Protein AF-F9CWZ6-F1 (afdb_monomer_lite)

Structure (mmCIF, N/CA/C/O backbone):
data_AF-F9CWZ6-F1
#
_entry.id   AF-F9CWZ6-F1
#
loop_
_atom_site.group_PDB
_atom_site.id
_atom_site.type_symbol
_atom_site.label_atom_id
_atom_site.label_alt_id
_atom_site.label_comp_id
_atom_site.label_asym_id
_atom_site.label_entity_id
_atom_site.label_seq_id
_atom_site.pdbx_PDB_ins_code
_atom_site.Cartn_x
_atom_site.Cartn_y
_atom_site.Cartn_z
_atom_site.occupancy
_atom_site.B_iso_or_equiv
_atom_site.auth_seq_id
_atom_site.auth_comp_id
_atom_site.auth_asym_id
_atom_site.auth_atom_id
_atom_site.pdbx_PDB_model_num
ATOM 1 N N . MET A 1 1 ? -18.651 -8.076 7.741 1.00 58.84 1 MET A N 1
ATOM 2 C CA . MET A 1 1 ? -17.267 -7.646 7.444 1.00 58.84 1 MET A CA 1
ATOM 3 C C . MET A 1 1 ? -17.289 -6.922 6.108 1.00 58.84 1 MET A C 1
ATOM 5 O O . MET A 1 1 ? -17.717 -7.532 5.139 1.00 58.84 1 MET A O 1
ATOM 9 N N . SER A 1 2 ? -16.919 -5.640 6.061 1.00 74.00 2 SER A N 1
ATOM 10 C CA . SER A 1 2 ? -16.807 -4.891 4.799 1.00 74.00 2 SER A CA 1
ATOM 11 C C . SER A 1 2 ? -15.387 -5.008 4.257 1.00 74.00 2 SER A C 1
ATOM 13 O O . SER A 1 2 ? -14.425 -4.874 5.013 1.00 74.00 2 SER A O 1
ATOM 15 N N . SER A 1 3 ? -15.264 -5.263 2.957 1.00 81.88 3 SER A N 1
ATOM 16 C CA . SER A 1 3 ? -13.989 -5.248 2.242 1.00 81.88 3 SER A CA 1
ATOM 17 C C . SER A 1 3 ? -13.988 -4.116 1.221 1.00 81.88 3 SER A C 1
ATOM 19 O O . SER A 1 3 ? -14.919 -4.013 0.419 1.00 81.88 3 SER A O 1
ATOM 21 N N . THR A 1 4 ? -12.943 -3.293 1.218 1.00 86.06 4 THR A N 1
ATOM 22 C CA . THR A 1 4 ? -12.826 -2.146 0.310 1.00 86.06 4 THR A CA 1
ATOM 23 C C . THR A 1 4 ? -11.817 -2.465 -0.782 1.00 86.06 4 THR A C 1
ATOM 25 O O . THR A 1 4 ? -10.623 -2.596 -0.514 1.00 86.06 4 THR A O 1
ATOM 28 N N . LEU A 1 5 ? -12.289 -2.581 -2.025 1.00 88.56 5 LEU A N 1
ATOM 29 C CA . LEU A 1 5 ? -11.428 -2.725 -3.198 1.00 88.56 5 LEU A CA 1
ATOM 30 C C . LEU A 1 5 ? -11.076 -1.340 -3.754 1.00 88.56 5 LEU A C 1
ATOM 32 O O . LEU A 1 5 ? -11.963 -0.556 -4.091 1.00 88.56 5 LEU A O 1
ATOM 36 N N . PHE A 1 6 ? -9.787 -1.058 -3.911 1.00 88.75 6 PHE A N 1
ATOM 37 C CA . PHE A 1 6 ? -9.291 0.191 -4.486 1.00 88.75 6 PHE A CA 1
ATOM 38 C C . PHE A 1 6 ? -8.122 -0.070 -5.433 1.00 88.75 6 PHE A C 1
ATOM 40 O O . PHE A 1 6 ? -7.480 -1.123 -5.421 1.00 88.75 6 PHE A O 1
ATOM 47 N N . LYS A 1 7 ? -7.867 0.898 -6.312 1.00 91.06 7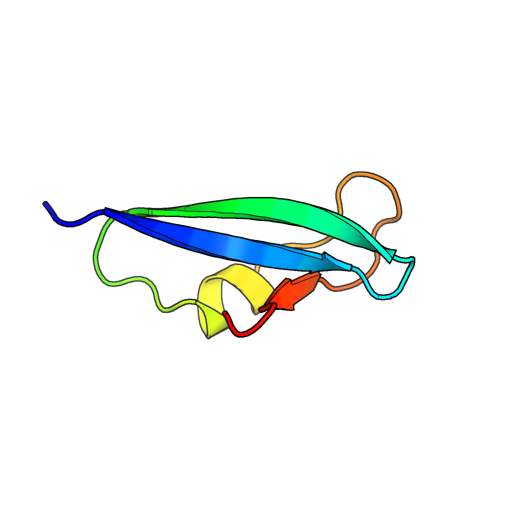 LYS A N 1
ATOM 48 C CA . LYS A 1 7 ? -6.766 0.830 -7.268 1.00 91.06 7 LYS A CA 1
ATOM 49 C C . LYS A 1 7 ? -5.537 1.503 -6.676 1.00 91.06 7 LYS A C 1
ATOM 51 O O . LYS A 1 7 ? -5.636 2.573 -6.079 1.00 91.06 7 LYS A O 1
ATOM 56 N N . ILE A 1 8 ? -4.385 0.887 -6.892 1.00 91.75 8 ILE A N 1
ATOM 57 C CA . ILE A 1 8 ? -3.076 1.415 -6.521 1.00 91.75 8 ILE A CA 1
ATOM 58 C C . ILE A 1 8 ? -2.188 1.520 -7.757 1.00 91.75 8 ILE A C 1
ATOM 60 O O . ILE A 1 8 ? -2.326 0.756 -8.714 1.00 91.75 8 ILE A O 1
ATOM 64 N N . LYS A 1 9 ? -1.265 2.475 -7.742 1.00 91.56 9 LYS A N 1
ATOM 65 C CA . LYS A 1 9 ? -0.234 2.655 -8.762 1.00 91.56 9 LYS A CA 1
ATOM 66 C C . LYS A 1 9 ? 1.095 2.906 -8.074 1.00 91.56 9 LYS A C 1
ATOM 68 O O . LYS A 1 9 ? 1.130 3.654 -7.107 1.00 91.56 9 LYS A O 1
ATOM 73 N N . CYS A 1 10 ? 2.182 2.325 -8.559 1.00 91.00 10 CYS A N 1
ATOM 74 C CA . CYS A 1 10 ? 3.510 2.747 -8.121 1.00 91.00 10 CYS A CA 1
ATOM 75 C C . CYS A 1 10 ? 4.026 3.925 -8.953 1.00 91.00 10 CYS A C 1
ATOM 77 O O . CYS A 1 10 ? 3.564 4.155 -10.074 1.00 91.00 10 CYS A O 1
ATOM 79 N N . GLU A 1 11 ? 5.028 4.638 -8.445 1.00 87.44 11 GLU A N 1
ATOM 80 C CA . GLU A 1 11 ? 5.656 5.754 -9.172 1.00 87.44 11 GLU A CA 1
ATOM 81 C 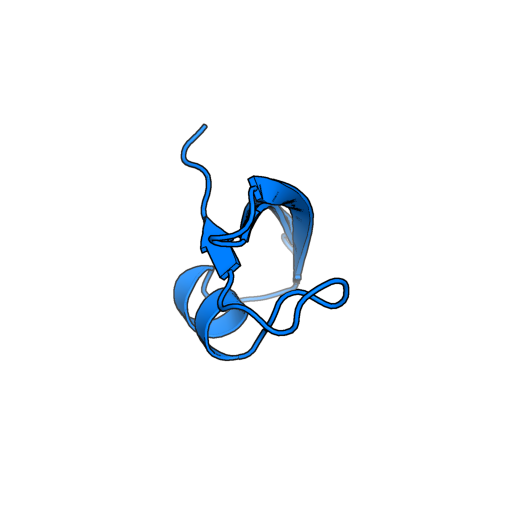C . GLU A 1 11 ? 6.156 5.364 -10.5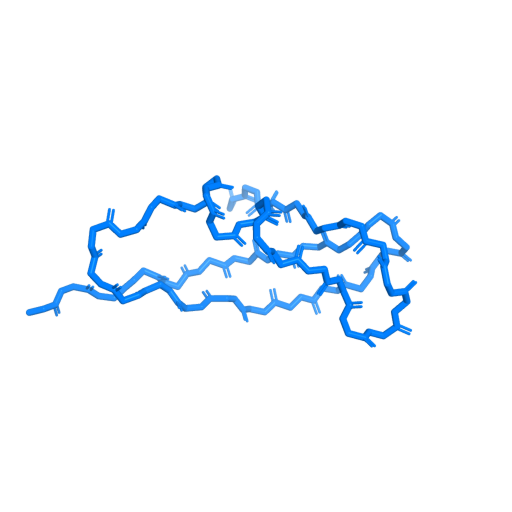71 1.00 87.44 11 GLU A C 1
ATOM 83 O O . GLU A 1 11 ? 6.044 6.134 -11.521 1.00 87.44 11 GLU A O 1
ATOM 88 N N . LYS A 1 12 ? 6.621 4.121 -10.734 1.00 85.81 12 LYS A N 1
ATOM 89 C CA . LYS A 1 12 ? 7.094 3.571 -12.015 1.00 85.81 12 LYS A CA 1
ATOM 90 C C . LYS A 1 12 ? 5.981 3.272 -13.024 1.00 85.81 12 LYS A C 1
ATOM 92 O O . LYS A 1 12 ? 6.276 2.913 -14.157 1.00 85.81 12 LYS A O 1
ATOM 97 N N . GLY A 1 13 ? 4.710 3.412 -12.649 1.00 86.06 13 GLY A N 1
ATOM 98 C CA . GLY A 1 13 ? 3.587 3.259 -13.574 1.00 86.06 13 GLY A CA 1
ATOM 99 C C . GLY A 1 13 ? 2.808 1.951 -13.460 1.00 86.06 13 GLY A C 1
ATOM 100 O O . GLY A 1 13 ? 1.735 1.852 -14.059 1.00 86.06 13 GLY A O 1
ATOM 101 N N . HIS A 1 14 ? 3.282 0.979 -12.675 1.00 88.00 14 HIS A N 1
ATOM 102 C CA . HIS A 1 14 ? 2.588 -0.296 -12.491 1.00 88.00 14 HIS A CA 1
ATOM 103 C C . HIS A 1 14 ? 1.287 -0.088 -11.717 1.00 88.00 14 HIS A C 1
ATOM 105 O O . HIS A 1 14 ? 1.294 0.485 -10.627 1.00 88.00 14 HIS A O 1
ATOM 111 N N . LYS A 1 15 ? 0.174 -0.557 -12.284 1.00 90.44 15 LYS A N 1
ATOM 112 C CA . LYS A 1 15 ? -1.158 -0.501 -11.674 1.00 90.44 15 LYS A CA 1
ATOM 113 C C . LYS A 1 15 ? -1.481 -1.848 -11.034 1.00 90.44 15 LYS A C 1
ATOM 115 O O . LYS A 1 15 ? -1.138 -2.889 -11.584 1.00 90.44 15 LYS A O 1
ATOM 120 N N . GLY A 1 16 ? -2.168 -1.815 -9.903 1.00 88.44 16 GLY A N 1
ATOM 121 C CA . GLY A 1 16 ? -2.655 -2.999 -9.212 1.00 88.44 16 GLY A CA 1
ATOM 122 C C . GLY A 1 16 ? -3.959 -2.718 -8.483 1.00 88.44 16 GLY A C 1
ATOM 123 O O . GLY A 1 16 ? -4.385 -1.570 -8.334 1.00 88.44 16 GLY A O 1
ATOM 124 N N . ASN A 1 17 ? -4.587 -3.785 -8.011 1.00 90.31 17 ASN A N 1
ATOM 125 C CA . ASN A 1 17 ? -5.774 -3.714 -7.179 1.00 90.31 17 ASN A CA 1
ATOM 126 C C . ASN A 1 17 ? -5.382 -4.144 -5.769 1.00 90.31 17 ASN A C 1
ATOM 128 O O . ASN A 1 17 ? -4.703 -5.153 -5.595 1.00 90.31 17 ASN A O 1
ATOM 132 N N . ALA A 1 18 ? -5.804 -3.371 -4.778 1.00 86.56 18 ALA A N 1
ATOM 133 C CA . ALA A 1 18 ? -5.626 -3.688 -3.376 1.00 86.56 18 ALA A CA 1
ATOM 134 C C . ALA A 1 18 ? -6.996 -3.889 -2.730 1.00 86.56 18 ALA A C 1
ATOM 136 O O . ALA A 1 18 ? -7.957 -3.179 -3.040 1.00 86.56 18 ALA A O 1
ATOM 137 N N . LEU A 1 19 ? -7.073 -4.890 -1.860 1.00 88.12 19 LEU A N 1
ATOM 138 C CA . LEU A 1 19 ? -8.274 -5.239 -1.121 1.00 88.12 19 LEU A CA 1
ATOM 139 C C . LEU A 1 19 ? -7.972 -5.070 0.362 1.00 88.12 19 LEU A C 1
ATOM 141 O O . LEU A 1 19 ? -7.114 -5.766 0.903 1.00 88.12 19 LEU A O 1
ATOM 145 N N . LEU A 1 20 ? -8.671 -4.136 0.995 1.00 87.56 20 LEU 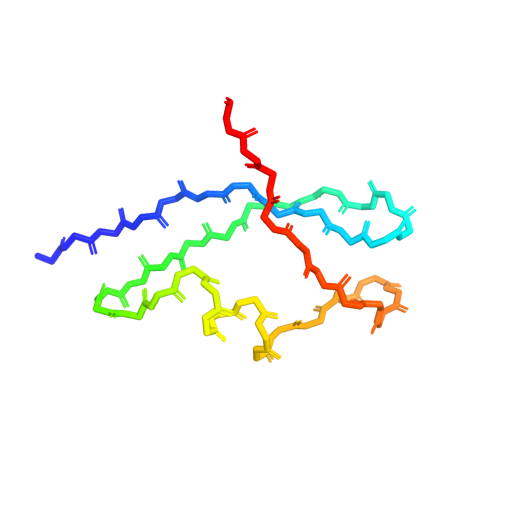A N 1
ATOM 146 C CA . LEU A 1 20 ? -8.622 -3.946 2.436 1.00 87.56 20 LEU A CA 1
ATOM 147 C C . LEU A 1 20 ? -9.703 -4.762 3.113 1.00 87.56 20 LEU A C 1
ATOM 149 O O . LEU A 1 20 ? -10.851 -4.773 2.664 1.00 87.56 20 LEU A O 1
ATOM 153 N N . TRP A 1 21 ? -9.322 -5.397 4.213 1.00 83.12 21 TRP A N 1
ATOM 154 C CA . TRP A 1 21 ? -10.211 -6.148 5.084 1.00 83.12 21 TRP A CA 1
ATOM 155 C C . TRP A 1 21 ? -10.210 -5.490 6.463 1.00 83.12 21 TRP A C 1
ATOM 157 O O . TRP A 1 21 ? -9.151 -5.310 7.058 1.00 83.12 21 TRP A O 1
ATOM 167 N N . GLY A 1 22 ? -11.392 -5.141 6.974 1.00 79.25 22 GLY A N 1
ATOM 168 C CA . GLY A 1 22 ? -11.539 -4.532 8.300 1.00 79.25 22 GLY A CA 1
ATOM 169 C C . GLY A 1 22 ? -11.423 -3.005 8.302 1.00 79.25 22 GLY A C 1
ATOM 170 O O . GLY A 1 22 ? -11.755 -2.349 7.318 1.00 79.25 22 GLY A O 1
ATOM 171 N N . GLU A 1 23 ? -10.988 -2.446 9.432 1.00 78.38 23 GLU A N 1
ATOM 172 C CA . GLU A 1 23 ? -10.909 -0.994 9.687 1.00 78.38 23 GLU A CA 1
ATOM 173 C C . GLU A 1 23 ? -9.558 -0.372 9.283 1.00 78.38 23 GLU A C 1
ATOM 175 O O . GLU A 1 23 ? -9.236 0.756 9.660 1.00 78.38 23 GLU A O 1
ATOM 180 N N . GLU A 1 24 ? -8.733 -1.095 8.523 1.00 82.88 24 GLU A N 1
ATOM 181 C CA . GLU A 1 24 ? -7.470 -0.553 8.029 1.00 82.88 24 GLU A CA 1
ATOM 182 C C . GLU A 1 24 ? -7.727 0.529 6.968 1.00 82.88 24 GLU A C 1
ATOM 184 O O . GLU A 1 24 ? -8.498 0.348 6.022 1.00 82.88 24 GLU A O 1
ATOM 189 N N . THR A 1 25 ? -7.080 1.686 7.126 1.00 87.19 25 THR A N 1
ATOM 190 C CA . THR A 1 25 ? -7.223 2.795 6.183 1.00 87.19 25 THR A CA 1
ATOM 191 C C . THR A 1 25 ? -6.367 2.565 4.942 1.00 87.19 25 THR A C 1
ATOM 193 O O . THR A 1 25 ? -5.248 2.056 5.018 1.00 87.19 25 THR A O 1
ATOM 196 N N . ILE A 1 26 ? -6.861 3.024 3.787 1.00 85.06 26 ILE A N 1
ATOM 197 C CA . ILE A 1 26 ? -6.128 2.967 2.511 1.00 85.06 26 ILE A CA 1
ATOM 198 C C . ILE A 1 26 ? -4.731 3.576 2.637 1.00 85.06 26 ILE A C 1
ATOM 200 O O . ILE A 1 26 ? -3.763 3.015 2.129 1.00 85.06 26 ILE A O 1
ATOM 204 N N . GLN A 1 27 ? -4.612 4.674 3.380 1.00 85.75 27 GLN A N 1
ATOM 205 C CA . GLN A 1 27 ? -3.340 5.340 3.614 1.00 85.75 27 GLN A CA 1
ATOM 206 C C . GLN A 1 27 ? -2.348 4.469 4.402 1.00 85.75 27 GLN A C 1
ATOM 208 O O . GLN A 1 27 ? -1.209 4.333 3.96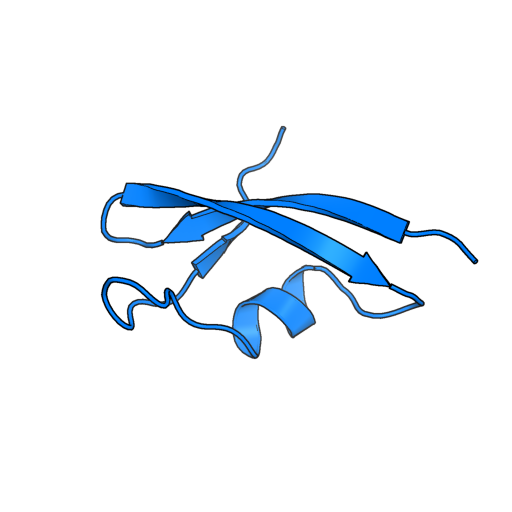4 1.00 85.75 27 GLN A O 1
ATOM 213 N N . LYS A 1 28 ? -2.771 3.821 5.500 1.00 88.56 28 LYS A N 1
ATOM 214 C CA . LYS A 1 28 ? -1.901 2.908 6.266 1.00 88.56 28 LYS A CA 1
ATOM 215 C C . LYS A 1 28 ? -1.478 1.691 5.445 1.00 88.56 28 LYS A C 1
ATOM 217 O O . LYS A 1 28 ? -0.307 1.320 5.478 1.00 88.56 28 LYS A O 1
ATOM 222 N N . TYR A 1 29 ? -2.398 1.107 4.675 1.00 88.31 29 TYR A N 1
ATOM 223 C CA . TYR A 1 29 ? -2.073 0.002 3.770 1.00 88.31 29 TYR A CA 1
ATOM 224 C C . TYR A 1 29 ? -1.004 0.410 2.757 1.00 88.31 29 TYR A C 1
ATOM 226 O O . TYR A 1 29 ? -0.034 -0.308 2.534 1.00 88.31 29 TYR A O 1
ATOM 234 N N . ILE A 1 30 ? -1.178 1.580 2.145 1.00 87.69 30 ILE A N 1
ATOM 235 C CA . ILE A 1 30 ? -0.252 2.109 1.149 1.00 87.69 30 ILE A CA 1
ATOM 236 C C . ILE A 1 30 ? 1.124 2.374 1.750 1.00 87.69 30 ILE A C 1
ATOM 238 O O . ILE A 1 30 ? 2.118 1.979 1.155 1.00 87.69 30 ILE A O 1
ATOM 242 N N . GLU A 1 31 ? 1.188 2.986 2.928 1.00 87.88 31 GLU A N 1
ATOM 243 C CA . GLU A 1 31 ? 2.452 3.277 3.608 1.00 87.88 31 GLU A CA 1
ATOM 244 C C . GLU A 1 31 ? 3.190 1.992 4.028 1.00 87.88 31 GLU A C 1
ATOM 246 O O . GLU A 1 31 ? 4.417 1.917 3.970 1.00 87.88 31 GLU A O 1
ATOM 251 N N . SER A 1 32 ? 2.439 0.940 4.372 1.00 88.12 32 SER A N 1
ATOM 252 C CA . SER A 1 32 ? 2.976 -0.381 4.715 1.00 88.12 32 SER A CA 1
ATOM 253 C C . SER A 1 32 ? 3.444 -1.193 3.497 1.00 88.12 32 SER A C 1
ATOM 255 O O . SER A 1 32 ? 4.232 -2.134 3.631 1.00 88.12 32 SER A O 1
ATOM 257 N N . LYS A 1 33 ? 2.971 -0.868 2.289 1.00 86.94 33 LYS A N 1
ATOM 258 C CA . LYS A 1 33 ? 3.195 -1.679 1.088 1.00 86.94 33 LYS A CA 1
ATOM 259 C C . LYS A 1 33 ? 4.083 -0.965 0.075 1.00 86.94 33 LYS A C 1
ATOM 261 O O . LYS A 1 33 ? 4.050 0.243 -0.113 1.00 86.94 33 LYS A O 1
ATOM 266 N N . LYS A 1 34 ? 4.873 -1.756 -0.647 1.00 89.62 34 LYS A N 1
ATOM 267 C CA . LYS A 1 34 ? 5.687 -1.295 -1.777 1.00 89.62 34 LYS A CA 1
ATOM 268 C C . LYS A 1 34 ? 5.341 -2.097 -3.019 1.00 89.62 34 LYS A C 1
ATOM 270 O O . LYS A 1 34 ? 4.760 -3.180 -2.939 1.00 89.62 34 LYS A O 1
ATOM 275 N N . CYS A 1 35 ? 5.682 -1.561 -4.182 1.00 89.00 35 CYS A N 1
ATOM 276 C CA . CYS A 1 35 ? 5.463 -2.249 -5.439 1.00 89.00 35 CYS A CA 1
ATOM 277 C C . CYS A 1 35 ? 6.317 -3.516 -5.496 1.00 89.00 35 CYS A C 1
ATOM 279 O O . CYS A 1 35 ? 7.539 -3.435 -5.439 1.00 89.00 35 CYS A O 1
ATOM 281 N N . ASN A 1 36 ? 5.690 -4.674 -5.687 1.00 87.31 36 ASN A N 1
ATOM 282 C CA . ASN A 1 36 ? 6.425 -5.933 -5.797 1.00 87.31 36 ASN A CA 1
ATOM 283 C C . ASN A 1 36 ? 7.327 -5.992 -7.044 1.00 87.31 36 ASN A C 1
ATOM 285 O O . ASN A 1 36 ? 8.331 -6.690 -7.048 1.00 87.31 36 ASN A O 1
ATOM 289 N N . SER A 1 37 ? 6.982 -5.251 -8.104 1.00 86.62 37 SER A N 1
ATOM 290 C CA . SER A 1 37 ? 7.738 -5.277 -9.362 1.00 86.62 37 SER A CA 1
ATOM 291 C C . SER A 1 37 ? 8.990 -4.399 -9.343 1.00 86.62 37 SER A C 1
ATOM 293 O O . SER A 1 37 ? 9.945 -4.703 -10.048 1.00 86.62 37 SER A O 1
ATOM 295 N N . CYS A 1 38 ? 8.976 -3.282 -8.613 1.00 88.06 38 CYS A N 1
ATOM 296 C CA . CYS A 1 38 ? 10.046 -2.281 -8.689 1.00 88.06 38 CYS A CA 1
ATOM 297 C C . CYS A 1 38 ? 10.503 -1.739 -7.329 1.00 88.06 38 CYS A C 1
ATOM 299 O O . CYS A 1 38 ? 11.375 -0.879 -7.285 1.00 88.06 38 CYS A O 1
ATOM 301 N N . GLY A 1 39 ? 9.896 -2.177 -6.224 1.00 88.31 39 GLY A N 1
ATOM 302 C CA . GLY A 1 39 ? 10.202 -1.708 -4.870 1.00 88.31 39 GLY A CA 1
ATOM 303 C C . GLY A 1 39 ? 9.790 -0.261 -4.573 1.00 88.31 39 GLY A C 1
ATOM 304 O O . GLY A 1 39 ? 9.911 0.173 -3.430 1.00 88.31 39 GLY A O 1
ATOM 305 N N . SER A 1 40 ? 9.293 0.485 -5.565 1.00 90.44 40 SER A N 1
ATOM 306 C CA . SER A 1 40 ? 8.850 1.874 -5.400 1.00 90.44 40 SER A CA 1
ATOM 307 C C . SER A 1 40 ? 7.620 1.972 -4.493 1.00 90.44 40 SER A C 1
ATOM 309 O O . SER A 1 40 ? 6.819 1.026 -4.449 1.00 90.44 40 SER A O 1
ATOM 311 N N . PRO A 1 41 ? 7.430 3.110 -3.806 1.00 89.38 41 PRO A N 1
ATOM 312 C CA . PRO A 1 41 ? 6.204 3.366 -3.069 1.00 89.38 41 PRO A CA 1
ATOM 313 C C . PRO A 1 41 ? 4.985 3.281 -3.994 1.00 89.38 41 PRO A C 1
ATOM 315 O O . PRO A 1 41 ? 5.052 3.516 -5.209 1.00 89.38 41 PRO A O 1
ATOM 318 N N . ILE A 1 42 ? 3.872 2.853 -3.405 1.00 91.31 42 ILE A N 1
ATOM 319 C CA . ILE A 1 42 ? 2.575 2.805 -4.075 1.00 91.31 42 ILE A CA 1
ATOM 320 C C . ILE A 1 42 ? 1.734 4.003 -3.643 1.00 91.31 42 ILE A C 1
ATOM 322 O O . ILE A 1 42 ? 1.946 4.579 -2.585 1.00 91.31 42 ILE A O 1
ATOM 326 N N . HIS A 1 43 ? 0.768 4.373 -4.469 1.00 90.12 43 HIS A N 1
ATOM 327 C CA . HIS A 1 43 ? -0.172 5.455 -4.223 1.00 90.12 43 HIS A CA 1
ATOM 328 C C . HIS A 1 43 ? -1.567 4.998 -4.628 1.00 90.12 43 HIS A C 1
ATOM 330 O O . HIS A 1 43 ? -1.726 4.175 -5.535 1.00 90.12 43 HIS A O 1
ATOM 336 N N . GLN A 1 44 ? -2.590 5.534 -3.972 1.00 89.50 44 GLN A N 1
ATOM 337 C CA . GLN A 1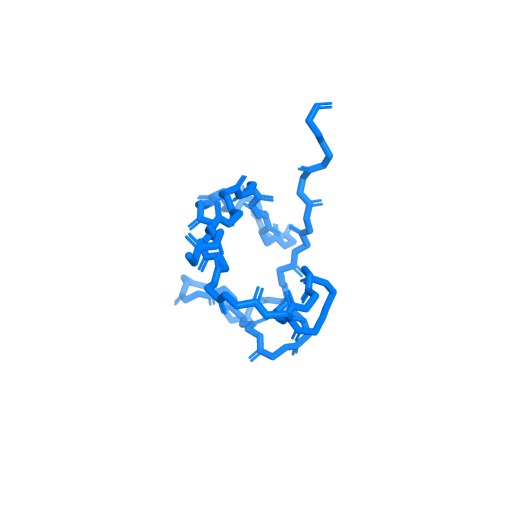 44 ? -3.972 5.287 -4.354 1.00 89.50 44 GLN A CA 1
ATOM 338 C C . GLN A 1 44 ? -4.254 5.985 -5.682 1.00 89.50 44 GLN A C 1
ATOM 340 O O . GLN A 1 44 ? -3.878 7.139 -5.875 1.00 89.50 44 GLN A O 1
ATOM 345 N N . ILE A 1 45 ? -4.957 5.305 -6.583 1.00 86.81 45 ILE A N 1
ATOM 346 C CA . ILE A 1 45 ? -5.547 5.950 -7.753 1.00 86.81 45 ILE A CA 1
ATOM 347 C C . ILE A 1 45 ? -6.971 6.363 -7.358 1.00 86.81 45 ILE A C 1
ATOM 349 O O . ILE A 1 45 ? -7.791 5.467 -7.115 1.00 86.81 45 ILE A O 1
ATOM 353 N N . PRO A 1 46 ? -7.284 7.669 -7.255 1.00 71.12 46 PRO A N 1
ATOM 354 C CA . PRO A 1 46 ? -8.663 8.112 -7.086 1.00 71.12 46 PRO A CA 1
ATOM 355 C C . PRO A 1 46 ? -9.498 7.658 -8.292 1.00 71.12 46 PRO A C 1
ATOM 357 O O . PRO A 1 46 ? -8.986 7.561 -9.410 1.00 71.12 46 PRO A O 1
ATOM 360 N N . LYS A 1 47 ? -10.745 7.265 -8.023 1.00 59.97 47 LYS A N 1
ATOM 361 C CA . LYS A 1 47 ? -11.652 6.659 -9.003 1.00 59.97 47 LYS A CA 1
ATOM 362 C C . LYS A 1 47 ? -12.181 7.688 -9.993 1.00 59.97 47 LYS A C 1
ATOM 364 O O . LYS A 1 47 ? -12.454 8.820 -9.544 1.00 59.97 47 LYS A O 1
#

Secondary structure (DSSP, 8-state):
--EEEEEEEETTS-EEEEEEESS--HHHHHHH-B-TTT-PBEEEE--

Foldseek 3Di:
DDKDWFWKAFPVGDIDIDIDDDPDDPVNVQVVDADPVPRGGMDTDDD

Sequence (47 aa):
MSSTLFKIKCEKGHKGNALLWGEETIQKYIESKKCNSCGSPIHQIPK

pLDDT: mean 85.72, std 6.92, range [58.84, 91.75]

Radius of gyration: 10.41 Å; chains: 1; bounding box: 28×16×23 Å

Organism: NCBI:txid1001994